Protein AF-A0A6B3IAP0-F1 (afdb_monomer_lite)

Secondary structure (DSSP, 8-state):
--EEEEE-TTS-EEEEE-TT---EE-TTS-EEEEETTEEEEE-TTS-EEEEETTTTEEEEE-TT--EEEEEHHHHHHHHS-----THHHHHHHHHH---GGGTT------------------GGGSTTTSS----------------

Sequence (147 aa):
TGQLTSIAPDGSKTTTDLTHGADVTNPDGSVSSLDNGRFVNSFPDGSSHSIDPDTGIATVTDAQGRTETVTLDELNSRGGNNSRPDFLDDLRDLGQNRDLGNLGDLNGNRDLDGPNGNRDLDLDGLKDLANGSGGSGGGGDGTTTRD

Structure (mmCIF, N/CA/C/O backbone):
data_AF-A0A6B3IAP0-F1
#
_entry.id   AF-A0A6B3IAP0-F1
#
loop_
_atom_site.group_PDB
_atom_site.id
_atom_site.type_symbol
_atom_site.label_atom_id
_atom_site.label_alt_id
_atom_site.label_comp_id
_atom_site.label_asym_id
_atom_site.label_entity_id
_atom_site.label_seq_id
_atom_site.pdbx_PDB_ins_code
_atom_site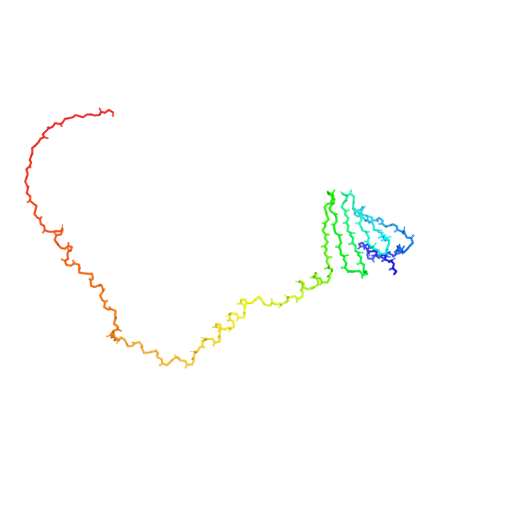.Cartn_x
_atom_site.Cartn_y
_atom_site.Cartn_z
_atom_site.occupancy
_atom_site.B_iso_or_equiv
_atom_site.auth_seq_id
_atom_site.auth_comp_id
_atom_site.auth_asym_id
_atom_site.auth_atom_id
_atom_site.pdbx_PDB_model_num
ATOM 1 N N . THR A 1 1 ? -2.577 -1.237 -14.651 1.00 69.81 1 THR A N 1
ATOM 2 C CA . THR A 1 1 ? -1.369 -2.082 -14.781 1.00 69.81 1 THR A CA 1
ATOM 3 C C . THR A 1 1 ? -0.676 -2.125 -13.441 1.00 69.81 1 THR A C 1
ATOM 5 O O . THR A 1 1 ? -0.455 -1.057 -12.883 1.00 69.81 1 THR A O 1
ATOM 8 N N . GLY A 1 2 ? -0.352 -3.305 -12.915 1.00 85.88 2 GLY A N 1
ATOM 9 C CA . GLY A 1 2 ? 0.433 -3.417 -11.685 1.00 85.88 2 GLY A CA 1
ATOM 10 C C . GLY A 1 2 ? 1.915 -3.493 -12.026 1.00 85.88 2 GLY A C 1
ATOM 11 O O . GLY A 1 2 ? 2.361 -4.528 -12.496 1.00 85.88 2 GLY A O 1
ATOM 12 N N . GLN A 1 3 ? 2.676 -2.417 -11.831 1.00 91.81 3 GLN A N 1
ATOM 13 C CA . GLN A 1 3 ? 4.133 -2.446 -11.983 1.00 91.81 3 GLN A CA 1
ATOM 14 C C . GLN A 1 3 ? 4.787 -2.028 -10.674 1.00 91.81 3 GLN A C 1
ATOM 16 O O . GLN A 1 3 ? 4.484 -0.958 -10.147 1.00 91.81 3 GLN A O 1
ATOM 21 N N . LEU A 1 4 ? 5.710 -2.848 -10.182 1.00 90.62 4 LEU A N 1
ATOM 22 C CA . LEU A 1 4 ? 6.576 -2.510 -9.062 1.00 90.62 4 LEU A CA 1
ATOM 23 C C . LEU A 1 4 ? 7.947 -2.129 -9.601 1.00 90.62 4 LEU A C 1
ATOM 25 O O . LEU A 1 4 ? 8.540 -2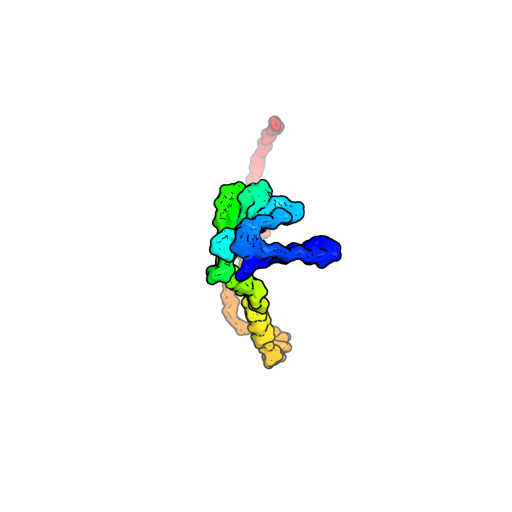.891 -10.357 1.00 90.62 4 LEU A O 1
ATOM 29 N N . THR A 1 5 ? 8.448 -0.957 -9.220 1.00 92.88 5 THR A N 1
ATOM 30 C CA . THR A 1 5 ? 9.819 -0.539 -9.529 1.00 92.88 5 THR A CA 1
ATOM 31 C C . THR A 1 5 ? 10.611 -0.426 -8.239 1.00 92.88 5 THR A C 1
ATOM 33 O O . THR A 1 5 ? 10.309 0.420 -7.399 1.00 92.88 5 THR A O 1
ATOM 36 N N . SER A 1 6 ? 11.645 -1.246 -8.109 1.00 90.62 6 SER A N 1
ATOM 37 C CA . SER A 1 6 ? 12.582 -1.224 -6.990 1.00 90.62 6 SER A CA 1
ATOM 38 C C . SER A 1 6 ? 13.876 -0.548 -7.422 1.00 90.62 6 SER A C 1
ATOM 40 O O . SER A 1 6 ? 14.363 -0.777 -8.530 1.00 90.62 6 SER A O 1
ATOM 42 N N . ILE A 1 7 ? 14.434 0.285 -6.544 1.00 92.06 7 ILE A N 1
ATOM 43 C CA . ILE A 1 7 ? 15.706 0.975 -6.769 1.00 92.06 7 ILE A CA 1
ATOM 44 C C . ILE A 1 7 ? 16.680 0.518 -5.689 1.00 92.06 7 ILE A C 1
ATOM 46 O O . ILE A 1 7 ? 16.416 0.700 -4.501 1.00 92.06 7 ILE A O 1
ATOM 50 N N . ALA A 1 8 ? 17.782 -0.102 -6.095 1.00 89.62 8 ALA A N 1
ATOM 51 C CA . ALA A 1 8 ? 18.825 -0.539 -5.180 1.0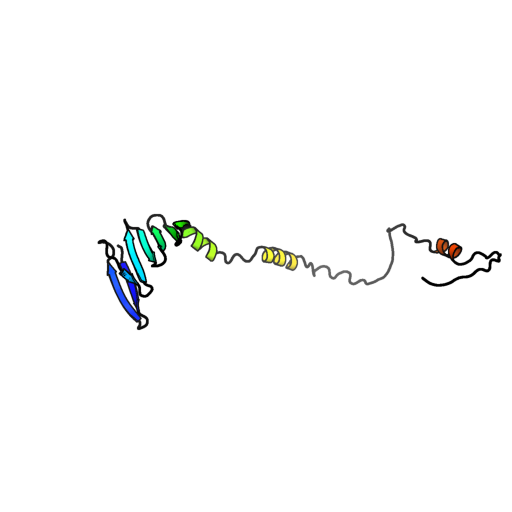0 89.62 8 ALA A CA 1
ATOM 52 C C . ALA A 1 8 ? 19.701 0.649 -4.721 1.00 89.62 8 ALA A C 1
ATOM 54 O O . ALA A 1 8 ? 19.696 1.704 -5.363 1.00 89.62 8 ALA A O 1
ATOM 55 N N . PRO A 1 9 ? 20.482 0.511 -3.629 1.00 91.38 9 PRO A N 1
ATOM 56 C CA . PRO A 1 9 ? 21.361 1.582 -3.144 1.00 91.38 9 PRO A CA 1
ATOM 57 C C . PRO A 1 9 ? 22.406 2.067 -4.163 1.00 91.38 9 PRO A C 1
ATOM 59 O O . PRO A 1 9 ? 22.871 3.198 -4.068 1.00 91.38 9 PRO A O 1
ATOM 62 N N . ASP A 1 10 ? 22.765 1.230 -5.140 1.00 93.62 10 ASP A N 1
ATOM 63 C CA . ASP A 1 10 ? 23.656 1.572 -6.257 1.00 93.62 10 ASP A CA 1
ATOM 64 C C . ASP A 1 10 ? 22.954 2.359 -7.386 1.00 93.62 10 ASP A C 1
ATOM 66 O O . ASP A 1 10 ? 23.584 2.731 -8.376 1.00 93.62 10 ASP A O 1
ATOM 70 N N . GLY A 1 11 ? 21.653 2.628 -7.241 1.00 92.19 11 GLY A N 1
ATOM 71 C CA . GLY A 1 11 ? 20.818 3.327 -8.213 1.00 92.19 11 GLY A CA 1
ATOM 72 C C . GLY A 1 11 ? 20.243 2.438 -9.318 1.00 92.19 11 GLY A C 1
ATOM 73 O O . GLY A 1 11 ? 19.481 2.939 -10.151 1.00 92.19 11 GLY A O 1
ATOM 74 N N . SER A 1 12 ? 20.563 1.140 -9.339 1.00 92.50 12 SER A N 1
ATOM 75 C CA . SER A 1 12 ? 19.993 0.191 -10.295 1.00 92.50 12 SER A CA 1
ATOM 76 C C . SER A 1 12 ? 18.482 0.069 -10.108 1.00 92.50 12 SER A C 1
ATOM 78 O O . SER A 1 12 ? 17.985 0.081 -8.980 1.00 92.50 12 SER A O 1
ATOM 80 N N . LYS A 1 13 ? 17.746 -0.051 -11.219 1.00 95.38 13 LYS A N 1
ATOM 81 C CA . LYS A 1 13 ? 16.285 -0.170 -11.226 1.00 95.38 13 LYS A CA 1
ATOM 82 C C . LYS A 1 13 ? 15.862 -1.539 -11.733 1.00 95.38 13 LYS A C 1
ATOM 84 O O . LYS A 1 13 ? 16.270 -1.944 -12.820 1.00 95.38 13 LYS A O 1
ATOM 89 N N . THR A 1 14 ? 14.968 -2.178 -10.995 1.00 92.56 14 THR A N 1
ATOM 90 C CA . THR A 1 14 ? 14.283 -3.402 -11.412 1.00 92.56 14 THR A CA 1
ATOM 91 C C . THR A 1 14 ? 12.797 -3.116 -11.477 1.00 92.56 14 THR A C 1
ATOM 93 O O . THR A 1 14 ? 12.241 -2.568 -10.529 1.00 92.56 14 THR A O 1
ATOM 96 N N . THR A 1 15 ? 12.154 -3.491 -12.579 1.00 93.75 15 THR A N 1
ATOM 97 C CA . THR A 1 15 ? 10.706 -3.360 -12.740 1.00 93.75 15 THR A CA 1
ATOM 98 C C . THR A 1 15 ? 10.093 -4.740 -12.917 1.00 93.75 15 THR A C 1
ATOM 100 O O . THR A 1 15 ? 10.523 -5.500 -13.783 1.00 93.75 15 THR A O 1
ATOM 103 N N . THR A 1 16 ? 9.078 -5.039 -12.114 1.00 92.25 16 THR A N 1
ATOM 104 C CA . THR A 1 16 ? 8.343 -6.304 -12.131 1.00 92.25 16 THR A CA 1
ATOM 105 C C . THR A 1 16 ? 6.874 -6.030 -12.427 1.00 92.25 16 THR A C 1
ATOM 107 O O . THR A 1 16 ? 6.261 -5.161 -11.805 1.00 92.25 16 THR A O 1
ATOM 110 N N . ASP A 1 17 ? 6.301 -6.773 -13.372 1.00 92.44 17 ASP A N 1
ATOM 111 C CA . ASP A 1 17 ? 4.858 -6.776 -13.616 1.00 92.44 17 ASP A CA 1
ATOM 112 C C . ASP A 1 17 ? 4.163 -7.679 -12.591 1.00 92.44 17 ASP A C 1
ATOM 114 O O . ASP A 1 17 ? 4.409 -8.883 -12.541 1.00 92.44 17 ASP A O 1
ATOM 118 N N . LEU A 1 18 ? 3.290 -7.085 -11.782 1.00 90.12 18 LEU A N 1
ATOM 119 C CA . LEU A 1 18 ? 2.494 -7.771 -10.766 1.00 90.12 18 LEU A CA 1
ATOM 120 C C . LEU A 1 18 ? 1.112 -8.194 -11.282 1.00 90.12 18 LEU A C 1
ATOM 122 O O . LEU A 1 18 ? 0.407 -8.930 -10.599 1.00 90.12 18 LEU A O 1
ATOM 126 N N . THR A 1 19 ? 0.709 -7.759 -12.482 1.00 85.88 19 THR A N 1
ATOM 127 C CA . THR A 1 19 ? -0.650 -7.964 -13.027 1.00 85.88 19 THR A CA 1
ATOM 128 C C . THR A 1 19 ? -1.034 -9.446 -13.128 1.00 85.88 19 THR A C 1
ATOM 130 O O . THR A 1 19 ? -2.212 -9.787 -13.075 1.00 85.88 19 THR A O 1
ATOM 133 N N . HIS A 1 20 ? -0.045 -10.332 -13.234 1.00 85.25 20 HIS A N 1
ATOM 134 C CA . HIS A 1 20 ? -0.229 -11.774 -13.389 1.00 85.25 20 HIS A CA 1
ATOM 135 C C . HIS A 1 20 ? 0.024 -12.560 -12.089 1.00 85.25 20 HIS A C 1
ATOM 137 O O . HIS A 1 20 ? 0.377 -13.736 -12.147 1.00 85.25 20 HIS A O 1
ATOM 143 N N . GLY A 1 21 ? -0.145 -11.916 -10.926 1.00 82.25 21 GLY A N 1
ATOM 144 C CA . GLY A 1 21 ? 0.008 -12.552 -9.612 1.00 82.25 21 GLY A CA 1
ATOM 145 C C . GLY A 1 21 ? 1.464 -12.804 -9.222 1.00 82.25 21 GLY A C 1
ATOM 146 O O . GLY A 1 21 ? 1.768 -13.819 -8.603 1.00 82.25 21 GLY A O 1
ATOM 147 N N . ALA A 1 22 ? 2.377 -11.925 -9.641 1.00 90.75 22 ALA A N 1
ATOM 148 C CA . ALA A 1 22 ? 3.765 -12.010 -9.210 1.00 90.75 22 ALA A CA 1
ATOM 149 C C . ALA A 1 22 ? 3.916 -11.511 -7.766 1.00 90.75 22 ALA A C 1
ATOM 151 O O . ALA A 1 22 ? 3.314 -10.505 -7.387 1.00 90.75 22 ALA A O 1
ATOM 152 N N . ASP A 1 23 ? 4.793 -12.178 -7.022 1.00 94.06 23 ASP A N 1
ATOM 153 C CA . ASP A 1 23 ? 5.239 -11.764 -5.696 1.00 94.06 23 ASP A CA 1
ATOM 154 C C . ASP A 1 23 ? 6.679 -11.256 -5.779 1.00 94.06 23 ASP A C 1
ATOM 156 O O . ASP A 1 23 ? 7.532 -11.848 -6.449 1.00 94.06 23 ASP A O 1
ATOM 160 N N . VAL A 1 24 ? 6.969 -10.163 -5.076 1.00 95.06 24 VAL A N 1
ATOM 161 C CA . VAL A 1 24 ? 8.318 -9.602 -4.972 1.00 95.06 24 VAL A CA 1
ATOM 162 C C . VAL A 1 24 ? 8.733 -9.547 -3.514 1.00 95.06 24 VAL A C 1
ATOM 164 O O . VAL A 1 24 ? 8.131 -8.836 -2.714 1.00 95.06 24 VAL A O 1
ATOM 167 N N . THR A 1 25 ? 9.792 -10.280 -3.176 1.00 94.94 25 THR A N 1
ATOM 168 C CA . THR A 1 25 ? 10.425 -10.199 -1.858 1.00 94.94 25 THR A CA 1
ATOM 169 C C . THR A 1 25 ? 11.363 -8.998 -1.802 1.00 94.94 25 THR A C 1
ATOM 171 O O . THR A 1 25 ? 12.301 -8.883 -2.593 1.00 94.94 25 THR A O 1
ATOM 174 N N . ASN A 1 26 ? 11.119 -8.117 -0.842 1.00 92.44 26 ASN A N 1
ATOM 175 C CA . ASN A 1 26 ? 11.911 -6.928 -0.584 1.00 92.44 26 ASN A CA 1
ATOM 176 C C . ASN A 1 26 ? 13.112 -7.243 0.329 1.00 92.44 26 ASN A C 1
ATOM 178 O O . ASN A 1 26 ? 13.104 -8.243 1.052 1.00 92.44 26 ASN A O 1
ATOM 182 N N . PRO A 1 27 ? 14.151 -6.385 0.350 1.00 92.62 27 PRO A N 1
ATOM 183 C CA . PRO A 1 27 ? 15.322 -6.583 1.211 1.00 92.62 27 PRO A CA 1
ATOM 184 C C . PRO A 1 27 ? 15.016 -6.649 2.714 1.00 92.62 27 PRO A C 1
ATOM 186 O O . PRO A 1 27 ? 15.772 -7.264 3.460 1.00 92.62 27 PRO A O 1
ATOM 189 N N . ASP A 1 28 ? 13.925 -6.023 3.160 1.00 93.06 28 ASP A N 1
ATOM 190 C CA . ASP A 1 28 ? 13.442 -6.072 4.547 1.00 93.06 28 ASP A CA 1
ATOM 191 C C . ASP A 1 28 ? 12.663 -7.363 4.877 1.00 93.06 28 ASP A C 1
ATOM 193 O O . ASP A 1 28 ? 12.180 -7.535 5.994 1.00 93.06 28 ASP A O 1
ATOM 197 N N . GLY A 1 29 ? 12.550 -8.280 3.912 1.00 96.25 29 GLY A N 1
ATOM 198 C CA . GLY A 1 29 ? 11.811 -9.532 4.025 1.00 96.25 29 GLY A CA 1
ATOM 199 C C . GLY A 1 29 ? 10.310 -9.402 3.776 1.00 96.25 29 GLY A C 1
ATOM 200 O O . GLY A 1 29 ? 9.626 -10.424 3.778 1.00 96.25 29 GLY A O 1
ATOM 201 N N . SER A 1 30 ? 9.782 -8.194 3.549 1.00 97.62 30 SER A N 1
ATOM 202 C CA . SER A 1 30 ? 8.382 -8.028 3.155 1.00 97.62 30 SER A CA 1
ATOM 203 C C . SER A 1 30 ? 8.122 -8.576 1.750 1.00 97.62 30 SER A C 1
ATOM 205 O O . SER A 1 30 ? 9.036 -8.694 0.932 1.00 97.62 30 SER A O 1
ATOM 207 N N . VAL A 1 31 ? 6.872 -8.934 1.465 1.00 97.44 31 VAL A N 1
ATOM 208 C CA . VAL A 1 31 ? 6.430 -9.428 0.158 1.00 97.44 31 VAL A CA 1
ATOM 209 C C . VAL A 1 31 ? 5.383 -8.481 -0.405 1.00 97.44 31 VAL A C 1
ATOM 211 O O . VAL A 1 31 ? 4.326 -8.297 0.196 1.00 97.44 31 VAL A O 1
ATOM 214 N N . SER A 1 32 ? 5.687 -7.897 -1.563 1.00 96.31 32 SER A N 1
ATOM 215 C CA . SER A 1 32 ? 4.788 -7.030 -2.320 1.00 96.31 32 SER A CA 1
ATOM 216 C C . SER A 1 32 ? 4.115 -7.796 -3.457 1.00 96.31 32 SER A C 1
ATOM 218 O O . SER A 1 32 ? 4.792 -8.485 -4.222 1.00 96.31 32 SER A O 1
ATOM 220 N N . SER A 1 33 ? 2.803 -7.632 -3.604 1.00 95.88 33 SER A N 1
ATOM 221 C CA . SER A 1 33 ? 2.003 -8.287 -4.640 1.00 95.88 33 SER A CA 1
ATOM 222 C C . SER A 1 33 ? 0.778 -7.453 -5.032 1.00 95.88 33 SER A C 1
ATOM 224 O O . SER A 1 33 ? 0.512 -6.380 -4.476 1.00 95.88 33 SER A O 1
ATOM 226 N N . LEU A 1 34 ? 0.048 -7.929 -6.042 1.00 95.19 34 LEU A N 1
ATOM 227 C CA . LEU A 1 34 ? -1.242 -7.376 -6.438 1.00 95.19 34 LEU A CA 1
ATOM 228 C C . LEU A 1 34 ? -2.340 -8.407 -6.160 1.00 95.19 34 LEU A C 1
ATOM 230 O O . LEU A 1 34 ? -2.359 -9.470 -6.775 1.00 95.19 34 LEU A O 1
ATOM 234 N N . ASP A 1 35 ? -3.269 -8.067 -5.272 1.00 92.56 35 ASP A N 1
ATOM 235 C CA . ASP A 1 35 ? -4.430 -8.889 -4.933 1.00 92.56 35 ASP A CA 1
ATOM 236 C C . ASP A 1 35 ? -5.693 -8.224 -5.481 1.00 92.56 35 ASP A C 1
ATOM 238 O O . ASP A 1 35 ? -6.086 -7.153 -5.026 1.00 92.56 35 ASP A O 1
ATOM 242 N N . ASN A 1 36 ? -6.313 -8.827 -6.499 1.00 89.88 36 ASN A N 1
ATOM 243 C CA . ASN A 1 36 ? -7.554 -8.331 -7.108 1.00 89.88 36 ASN A CA 1
ATOM 244 C C . ASN A 1 36 ? -7.522 -6.831 -7.491 1.00 89.88 36 ASN A C 1
ATOM 246 O O . ASN A 1 36 ? -8.521 -6.131 -7.370 1.00 89.88 36 ASN A O 1
ATOM 250 N N . GLY A 1 37 ? -6.370 -6.332 -7.958 1.00 90.44 37 GLY A N 1
ATOM 251 C CA . GLY A 1 37 ? -6.182 -4.923 -8.344 1.00 90.44 37 GLY A CA 1
ATOM 252 C C . GLY A 1 37 ? -5.724 -3.994 -7.212 1.00 90.44 37 GLY A C 1
ATOM 253 O O . GLY A 1 37 ? -5.322 -2.863 -7.480 1.00 90.44 37 GLY A O 1
ATOM 254 N N . ARG A 1 38 ? -5.687 -4.486 -5.974 1.00 93.25 38 ARG A N 1
ATOM 255 C CA . ARG A 1 38 ? -5.229 -3.777 -4.778 1.00 93.25 38 ARG A CA 1
ATOM 256 C C . ARG A 1 38 ? -3.773 -4.151 -4.470 1.00 93.25 38 ARG A C 1
ATOM 258 O O . ARG A 1 38 ? -3.395 -5.321 -4.475 1.00 93.25 38 ARG A O 1
ATOM 265 N N . PHE A 1 39 ? -2.922 -3.151 -4.242 1.00 95.06 39 PHE A N 1
ATOM 266 C CA . PHE A 1 39 ? -1.517 -3.371 -3.880 1.00 95.06 39 PHE A CA 1
ATOM 267 C C . PHE A 1 39 ? -1.437 -3.883 -2.444 1.00 95.06 39 PHE A C 1
ATOM 269 O O . PHE A 1 39 ? -2.038 -3.275 -1.557 1.00 95.06 39 PHE A O 1
ATOM 276 N N . VAL A 1 40 ? -0.694 -4.962 -2.203 1.00 96.56 40 VAL A N 1
ATOM 277 C CA . VAL A 1 40 ? -0.492 -5.540 -0.869 1.00 96.56 40 VAL A CA 1
ATOM 278 C C . VAL A 1 40 ? 0.994 -5.647 -0.569 1.00 96.56 40 VAL A C 1
ATOM 280 O O . VAL A 1 40 ? 1.755 -6.120 -1.405 1.00 96.56 40 VAL A O 1
ATOM 283 N N . ASN A 1 41 ? 1.404 -5.231 0.631 1.00 97.38 41 ASN A N 1
ATOM 284 C CA . ASN A 1 41 ? 2.728 -5.527 1.172 1.00 97.38 41 ASN A CA 1
ATOM 285 C C . ASN A 1 41 ? 2.604 -6.203 2.540 1.00 97.38 41 ASN A C 1
ATOM 287 O O . ASN A 1 41 ? 2.071 -5.601 3.472 1.00 97.38 41 ASN A O 1
ATOM 291 N N . SER A 1 42 ? 3.094 -7.433 2.662 1.00 98.00 42 SER A N 1
ATOM 292 C CA . SER A 1 42 ? 3.039 -8.236 3.889 1.00 98.00 42 SER A CA 1
ATOM 293 C C . SER A 1 42 ? 4.415 -8.337 4.529 1.00 98.00 42 SER A C 1
ATOM 295 O O . SER A 1 42 ? 5.391 -8.634 3.846 1.00 98.00 42 SER A O 1
ATOM 297 N N . PHE A 1 43 ?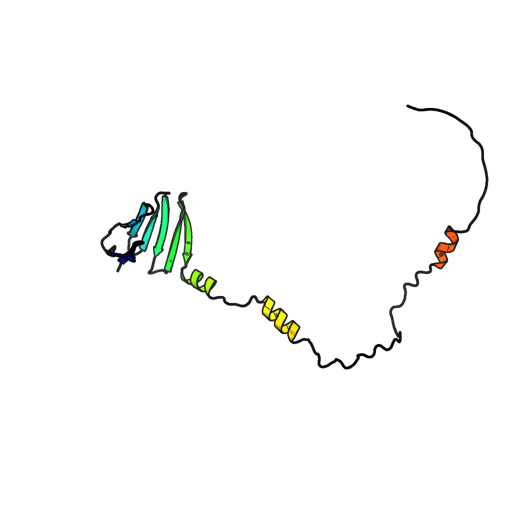 4.504 -8.118 5.837 1.00 98.38 43 PHE A N 1
ATOM 298 C CA . PHE A 1 43 ? 5.767 -8.087 6.567 1.00 98.38 43 PHE A CA 1
ATOM 299 C C . PHE A 1 43 ? 6.008 -9.386 7.355 1.00 98.38 43 PHE A C 1
ATOM 301 O O . PHE A 1 43 ? 5.051 -10.055 7.753 1.00 98.38 43 PHE A O 1
ATOM 308 N N . PRO A 1 44 ? 7.277 -9.744 7.642 1.00 98.38 44 PRO A N 1
ATOM 309 C CA . PRO A 1 44 ? 7.608 -10.942 8.421 1.00 98.38 44 PRO A CA 1
ATOM 310 C C . PRO A 1 44 ? 7.045 -10.962 9.848 1.00 98.38 44 PRO A C 1
ATOM 312 O O . PRO A 1 44 ? 6.912 -12.032 10.437 1.00 98.38 44 PRO A O 1
ATOM 315 N N . ASP A 1 45 ? 6.728 -9.796 10.414 1.00 97.62 45 ASP A N 1
ATOM 316 C CA . ASP A 1 45 ? 6.107 -9.672 11.736 1.00 97.62 45 ASP A CA 1
ATOM 317 C C . ASP A 1 45 ? 4.595 -9.965 11.729 1.00 97.62 45 ASP A C 1
ATOM 319 O O . ASP A 1 45 ? 3.973 -9.986 12.788 1.00 97.62 45 ASP A O 1
ATOM 323 N N . GLY A 1 46 ? 4.010 -10.220 10.554 1.00 97.94 46 GLY A N 1
ATOM 324 C CA . GLY A 1 46 ? 2.586 -10.482 10.360 1.00 97.94 46 GLY A CA 1
ATOM 325 C C . GLY A 1 46 ? 1.748 -9.236 10.065 1.00 97.94 46 GLY A C 1
ATOM 326 O O . GLY A 1 46 ? 0.563 -9.373 9.767 1.00 97.94 46 GLY A O 1
ATOM 327 N N . SER A 1 47 ? 2.329 -8.034 10.113 1.00 98.50 47 SER A N 1
ATOM 328 C CA . SER A 1 47 ? 1.644 -6.813 9.681 1.00 98.50 47 SER A CA 1
ATOM 329 C C . SER A 1 47 ? 1.504 -6.748 8.154 1.00 98.50 47 SER A C 1
ATOM 331 O O . SER A 1 47 ? 2.195 -7.446 7.404 1.00 98.50 47 SER A O 1
ATOM 333 N N . SER A 1 48 ? 0.585 -5.919 7.658 1.00 98.19 48 SER A N 1
ATOM 334 C CA . SER A 1 48 ? 0.426 -5.686 6.221 1.00 98.19 48 SER A CA 1
ATOM 335 C C . SER A 1 48 ? -0.138 -4.309 5.886 1.00 98.19 48 SER A C 1
ATOM 337 O O . SER A 1 48 ? -0.915 -3.727 6.645 1.00 98.19 48 SER A O 1
ATOM 339 N N . HIS A 1 49 ? 0.234 -3.800 4.712 1.00 97.69 49 HIS A N 1
ATOM 340 C CA . HIS A 1 49 ? -0.283 -2.559 4.142 1.00 97.69 49 HIS A CA 1
ATOM 341 C C . HIS A 1 49 ? -1.025 -2.829 2.844 1.00 97.69 49 HIS A C 1
ATOM 343 O O . HIS A 1 49 ? -0.488 -3.461 1.937 1.00 97.69 49 HIS A O 1
ATOM 349 N N . SER A 1 50 ? -2.265 -2.351 2.820 1.00 97.19 50 SER A N 1
ATOM 350 C CA . SER A 1 50 ? -3.275 -2.389 1.776 1.00 97.19 50 SER A CA 1
ATOM 351 C C . SER A 1 50 ? -3.452 -1.081 0.975 1.00 97.19 50 SER A C 1
ATOM 353 O O . SER A 1 50 ? -3.732 -0.096 1.651 1.00 97.19 50 SER A O 1
ATOM 355 N N . ILE A 1 51 ? -3.392 -0.989 -0.362 1.00 95.88 51 ILE A N 1
ATOM 356 C CA . ILE A 1 51 ? -3.871 0.203 -1.105 1.00 95.88 51 ILE A CA 1
ATOM 357 C C . ILE A 1 51 ? -4.795 -0.201 -2.258 1.00 95.88 51 ILE A C 1
ATOM 359 O O . ILE A 1 51 ? -4.366 -0.896 -3.180 1.00 95.88 51 ILE A O 1
ATOM 363 N N . ASP A 1 52 ? -6.038 0.280 -2.224 1.00 94.88 52 ASP A N 1
ATOM 364 C CA . ASP A 1 52 ? -6.997 0.193 -3.327 1.00 94.88 52 ASP A CA 1
ATOM 365 C C . ASP A 1 52 ? -6.962 1.499 -4.149 1.00 94.88 52 ASP A C 1
ATOM 367 O O . ASP A 1 52 ? -7.373 2.552 -3.642 1.00 94.88 52 ASP A O 1
ATOM 371 N N . PRO A 1 53 ? -6.439 1.473 -5.390 1.00 91.94 53 PRO A N 1
ATOM 372 C CA . PRO A 1 53 ? -6.343 2.665 -6.225 1.00 91.94 53 PRO A CA 1
ATOM 373 C C . PRO A 1 53 ? -7.688 3.116 -6.808 1.00 91.94 53 PRO A C 1
ATOM 375 O O . PRO A 1 53 ? -7.808 4.288 -7.158 1.00 91.94 53 PRO A O 1
ATOM 378 N N . ASP A 1 54 ? -8.682 2.229 -6.912 1.00 92.56 54 ASP A N 1
ATOM 379 C CA . ASP A 1 54 ? -9.989 2.558 -7.488 1.00 92.56 54 ASP A CA 1
ATOM 380 C C . ASP A 1 54 ? -10.839 3.350 -6.487 1.00 92.56 54 ASP A C 1
ATOM 382 O O . ASP A 1 54 ? -11.591 4.246 -6.872 1.00 92.56 54 ASP A O 1
ATOM 386 N N . THR A 1 55 ? -10.690 3.060 -5.190 1.00 94.50 55 THR A N 1
ATOM 387 C CA . THR A 1 55 ? -11.396 3.779 -4.117 1.00 94.50 55 THR A CA 1
ATOM 388 C C . THR A 1 55 ? -10.538 4.822 -3.402 1.00 94.50 55 THR A C 1
ATOM 390 O O . THR A 1 55 ? -11.069 5.598 -2.610 1.00 94.50 55 THR A O 1
ATOM 393 N N . GLY A 1 56 ? -9.216 4.812 -3.598 1.00 94.69 56 GLY A N 1
ATOM 394 C CA . GLY A 1 56 ? -8.282 5.663 -2.853 1.00 94.69 56 GLY A CA 1
ATOM 395 C C . GLY A 1 56 ? -8.205 5.322 -1.360 1.00 94.69 56 GLY A C 1
ATOM 396 O O . GLY A 1 56 ? -7.911 6.195 -0.543 1.00 94.69 56 GLY A O 1
ATOM 397 N N . ILE A 1 57 ? -8.498 4.073 -0.981 1.00 96.12 57 ILE A N 1
ATOM 398 C CA . ILE A 1 57 ? -8.487 3.627 0.418 1.00 96.12 57 ILE A CA 1
ATOM 399 C C . ILE A 1 57 ? -7.168 2.918 0.718 1.00 96.12 57 ILE A C 1
ATOM 401 O O . ILE A 1 57 ? -6.780 1.975 0.027 1.00 96.12 57 ILE A O 1
ATOM 405 N N . ALA A 1 58 ? -6.513 3.333 1.800 1.00 96.50 58 ALA A N 1
ATOM 406 C CA . ALA A 1 58 ? -5.389 2.628 2.391 1.00 96.50 58 ALA A CA 1
ATOM 407 C C . ALA A 1 58 ? -5.820 1.901 3.668 1.00 96.50 58 ALA A C 1
ATOM 409 O O . ALA A 1 58 ? -6.558 2.435 4.496 1.00 96.50 58 ALA A O 1
ATOM 410 N N . THR A 1 59 ? -5.335 0.678 3.841 1.00 97.38 59 THR A N 1
ATOM 411 C CA . THR A 1 59 ? -5.598 -0.162 5.009 1.00 97.38 59 THR A CA 1
ATOM 412 C C . THR A 1 59 ? -4.274 -0.577 5.632 1.00 97.38 59 THR A C 1
ATOM 414 O O . THR A 1 59 ? -3.407 -1.089 4.936 1.00 97.38 59 THR A O 1
ATOM 417 N N . VAL A 1 60 ? -4.113 -0.421 6.937 1.00 97.81 60 VAL A N 1
ATOM 418 C CA . VAL A 1 60 ? -2.958 -0.930 7.683 1.00 97.81 60 VAL A CA 1
ATOM 419 C C . VAL A 1 60 ? -3.462 -1.985 8.645 1.00 97.81 60 VAL A C 1
ATOM 421 O O . VAL A 1 60 ? -4.389 -1.723 9.401 1.00 97.81 60 VAL A O 1
ATOM 424 N N . THR A 1 61 ? -2.875 -3.175 8.609 1.00 98.19 61 THR A N 1
ATOM 425 C CA . THR A 1 61 ? -3.140 -4.236 9.581 1.00 98.19 61 THR A CA 1
ATOM 426 C C . THR A 1 61 ? -1.875 -4.471 10.382 1.00 98.19 61 THR A C 1
ATOM 428 O O . THR A 1 61 ? -0.830 -4.757 9.802 1.00 98.19 61 THR A O 1
ATOM 431 N N . ASP A 1 62 ? -1.939 -4.336 11.701 1.00 98.12 62 ASP A N 1
ATOM 432 C CA . ASP A 1 62 ? -0.789 -4.620 12.553 1.00 98.12 62 ASP A CA 1
ATOM 433 C C . ASP A 1 62 ? -0.579 -6.131 12.761 1.00 98.12 62 ASP A C 1
ATOM 435 O O . ASP A 1 62 ? -1.417 -6.957 12.400 1.00 98.12 62 ASP A O 1
ATOM 439 N N . ALA A 1 63 ? 0.543 -6.503 13.378 1.00 97.50 63 ALA A N 1
ATOM 440 C CA . ALA A 1 63 ? 0.880 -7.896 13.681 1.00 97.50 63 ALA A CA 1
ATOM 441 C C . ALA A 1 63 ? -0.135 -8.611 14.600 1.00 97.50 63 ALA A C 1
ATOM 443 O O . ALA A 1 63 ? -0.134 -9.835 14.697 1.00 97.50 63 ALA A O 1
ATOM 444 N N . GLN A 1 64 ? -0.992 -7.858 15.300 1.00 97.81 64 GLN A N 1
ATOM 445 C CA . GLN A 1 64 ? -2.067 -8.391 16.142 1.00 97.81 64 GLN A CA 1
ATOM 446 C C . GLN A 1 64 ? -3.399 -8.502 15.378 1.00 97.81 64 GLN A C 1
ATOM 448 O O . GLN A 1 64 ? -4.414 -8.879 15.963 1.00 97.81 64 GLN A O 1
ATOM 453 N N . GLY A 1 65 ? -3.415 -8.166 14.084 1.00 96.75 65 GLY A N 1
ATOM 454 C CA . GLY A 1 65 ? -4.597 -8.182 13.229 1.00 96.75 65 GLY A CA 1
ATOM 455 C C . GLY A 1 65 ? -5.502 -6.957 13.378 1.00 96.75 65 GLY A C 1
ATOM 456 O O . GLY A 1 65 ? -6.592 -6.932 12.803 1.00 96.75 65 GLY A O 1
ATOM 457 N N . ARG A 1 66 ? -5.103 -5.928 14.139 1.00 98.12 66 ARG A N 1
ATOM 458 C CA . ARG A 1 66 ? -5.894 -4.695 14.248 1.00 98.12 66 ARG A CA 1
ATOM 459 C C . ARG A 1 66 ? -5.748 -3.900 12.965 1.00 98.12 66 ARG A C 1
ATOM 461 O O . ARG A 1 66 ? -4.640 -3.708 12.475 1.00 98.12 66 ARG A O 1
ATOM 468 N N . THR A 1 67 ? -6.879 -3.445 12.442 1.00 97.88 67 THR A N 1
ATOM 469 C CA . THR A 1 67 ? -6.946 -2.774 11.147 1.00 97.88 67 THR A CA 1
ATOM 470 C C . THR A 1 67 ? -7.309 -1.306 11.311 1.00 97.88 67 THR A C 1
ATOM 472 O O . THR A 1 67 ? -8.297 -0.976 11.964 1.00 97.88 67 THR A O 1
ATOM 475 N N . GLU A 1 68 ? -6.549 -0.438 10.659 1.00 96.56 68 GLU A N 1
ATOM 476 C CA . GLU A 1 68 ? -6.855 0.976 10.479 1.00 96.56 68 GLU A CA 1
ATOM 477 C C . GLU A 1 68 ? -7.084 1.255 8.996 1.00 96.56 68 GLU A C 1
ATOM 479 O O . GLU A 1 68 ? -6.430 0.680 8.126 1.00 96.56 68 GLU A O 1
ATOM 484 N N . THR A 1 69 ? -8.052 2.113 8.690 1.00 96.50 69 THR A N 1
ATOM 485 C CA . THR A 1 69 ? -8.400 2.477 7.314 1.00 96.50 69 THR A CA 1
ATOM 486 C C . THR A 1 69 ? -8.397 3.986 7.180 1.00 96.50 69 THR A C 1
ATOM 488 O O . THR A 1 69 ? -8.930 4.688 8.037 1.00 96.50 69 THR A O 1
ATOM 491 N N . VAL A 1 70 ? -7.786 4.475 6.106 1.00 94.75 70 VAL A N 1
ATOM 492 C CA . VAL A 1 70 ? -7.637 5.900 5.826 1.00 94.75 70 VAL A CA 1
ATOM 493 C C . VAL A 1 70 ? -7.921 6.152 4.352 1.00 94.75 70 VAL A C 1
ATOM 495 O O . VAL A 1 70 ? -7.428 5.434 3.484 1.00 94.75 70 VAL A O 1
ATOM 498 N N . THR A 1 71 ? -8.685 7.199 4.062 1.00 94.38 71 THR A N 1
ATOM 499 C CA . THR A 1 71 ? -8.872 7.689 2.694 1.00 94.38 71 THR A CA 1
ATOM 500 C C . THR A 1 71 ? -7.677 8.561 2.311 1.00 94.38 71 THR A C 1
ATOM 502 O O . THR A 1 71 ? -7.339 9.509 3.024 1.00 94.38 71 THR A O 1
ATOM 505 N N . LEU A 1 72 ? -7.023 8.268 1.187 1.00 88.81 72 LEU A N 1
ATOM 506 C CA . LEU A 1 72 ? -5.812 8.977 0.758 1.00 88.81 72 LEU A CA 1
ATOM 507 C C . LEU A 1 72 ? -6.062 10.470 0.474 1.00 88.81 72 LEU A C 1
ATOM 509 O O . LEU A 1 72 ? -5.184 11.297 0.732 1.00 88.81 72 LEU A O 1
ATOM 513 N N . ASP A 1 73 ? -7.273 10.834 0.045 1.00 87.31 73 ASP A N 1
ATOM 514 C CA . ASP A 1 73 ? -7.679 12.231 -0.171 1.00 87.31 73 ASP A CA 1
ATOM 515 C C . ASP A 1 73 ? -7.642 13.071 1.120 1.00 87.31 73 ASP A C 1
ATOM 517 O O . ASP A 1 73 ? -7.270 14.252 1.115 1.00 87.31 73 ASP A O 1
ATOM 521 N N . GLU A 1 74 ? -7.970 12.464 2.263 1.00 78.81 74 GLU A N 1
ATOM 522 C CA . GLU A 1 74 ? -7.929 13.146 3.558 1.00 78.81 74 GLU A CA 1
ATOM 523 C C . GLU A 1 74 ? -6.494 13.456 3.990 1.00 78.81 74 GLU A C 1
ATOM 525 O O . GLU A 1 74 ? -6.235 14.510 4.576 1.00 78.81 74 GLU A O 1
ATOM 530 N N . LEU A 1 75 ? -5.542 12.569 3.686 1.00 80.25 75 LEU A N 1
ATOM 531 C CA . LEU A 1 75 ? -4.132 12.776 4.022 1.00 80.25 75 LEU A CA 1
ATOM 532 C C . LEU A 1 75 ? -3.544 13.960 3.255 1.00 80.25 75 LEU A C 1
ATOM 534 O O . LEU A 1 75 ? -2.834 14.779 3.842 1.00 80.25 75 LEU A O 1
ATOM 538 N N . ASN A 1 76 ? -3.899 14.099 1.976 1.00 74.06 76 ASN A N 1
ATOM 539 C CA . ASN A 1 76 ? -3.481 15.241 1.166 1.00 74.06 76 ASN A CA 1
ATOM 540 C C . ASN A 1 76 ? -4.027 16.568 1.733 1.00 74.06 76 ASN A C 1
ATOM 542 O O . ASN A 1 76 ? -3.324 17.576 1.801 1.00 74.06 76 ASN A O 1
ATOM 546 N N . SER A 1 77 ? -5.261 16.544 2.241 1.00 69.38 77 SER A N 1
ATOM 547 C CA . SER A 1 77 ? -5.922 17.713 2.836 1.00 69.38 77 SER A CA 1
ATOM 548 C C . SER A 1 77 ? -5.298 18.148 4.170 1.00 69.38 77 SER A C 1
ATOM 550 O O . SER A 1 77 ? -5.249 19.338 4.474 1.00 69.38 77 SER A O 1
ATOM 552 N N . ARG A 1 78 ? -4.762 17.207 4.962 1.00 65.81 78 ARG A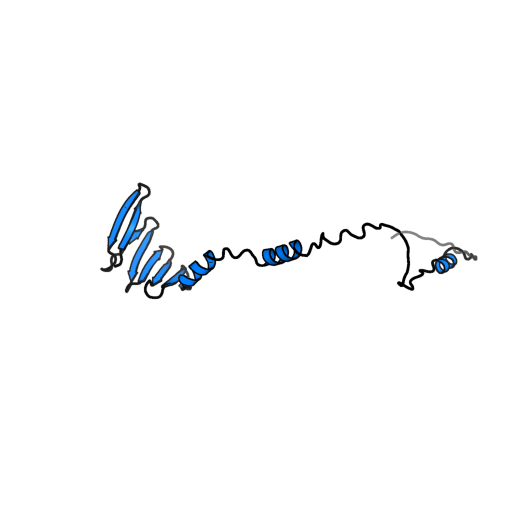 N 1
ATOM 553 C CA . ARG A 1 78 ? -4.074 17.511 6.234 1.00 65.81 78 ARG A CA 1
ATOM 554 C C . ARG A 1 78 ? -2.711 18.181 6.031 1.00 65.81 78 ARG A C 1
ATOM 556 O O . ARG A 1 78 ? -2.301 18.963 6.883 1.00 65.81 78 ARG A O 1
ATOM 563 N N . GLY A 1 79 ? -2.028 17.901 4.920 1.00 60.25 79 GLY A N 1
ATOM 564 C CA . GLY A 1 79 ? -0.735 18.509 4.577 1.00 60.25 79 GLY A CA 1
ATOM 565 C C . GLY A 1 79 ? -0.832 19.853 3.842 1.00 60.25 79 GLY A C 1
ATOM 566 O O . GLY A 1 79 ? 0.135 20.610 3.835 1.00 60.25 79 GLY A O 1
ATOM 567 N N . GLY A 1 80 ? -1.983 20.164 3.234 1.00 56.28 80 GLY A N 1
ATOM 568 C CA . GLY A 1 80 ? -2.195 21.380 2.434 1.00 56.28 80 GLY A CA 1
ATOM 569 C C . GLY A 1 80 ? -2.550 22.636 3.232 1.00 56.28 80 GLY A C 1
ATOM 570 O O . GLY A 1 80 ? -2.500 23.746 2.696 1.00 56.28 80 GLY A O 1
ATOM 571 N N . ASN A 1 81 ? -2.874 22.494 4.517 1.00 57.50 81 ASN A N 1
ATOM 572 C CA . ASN A 1 81 ? -3.221 23.624 5.364 1.00 57.50 81 ASN A CA 1
ATOM 573 C C . ASN A 1 81 ? -1.951 24.332 5.858 1.00 57.50 81 ASN A C 1
ATOM 575 O O . ASN A 1 81 ? -1.609 24.291 7.034 1.00 57.50 81 ASN A O 1
ATOM 579 N N . ASN A 1 82 ? -1.346 25.127 4.972 1.00 55.34 82 ASN A N 1
ATOM 580 C CA . ASN A 1 82 ? -0.627 26.352 5.349 1.00 55.34 82 ASN A CA 1
ATOM 581 C C . ASN A 1 82 ? -1.591 27.419 5.915 1.00 55.34 82 ASN A C 1
ATOM 583 O O . ASN A 1 82 ? -1.330 28.622 5.813 1.00 55.34 82 ASN A O 1
ATOM 587 N N . SER A 1 83 ? -2.722 26.998 6.490 1.00 54.41 83 SER A N 1
ATOM 588 C CA . SER A 1 83 ? -3.575 27.834 7.307 1.00 54.41 83 SER A CA 1
ATOM 589 C C . SER A 1 83 ? -2.724 28.244 8.488 1.00 54.41 83 SER A C 1
ATOM 591 O O . SER A 1 83 ? -2.513 27.490 9.439 1.00 54.41 83 SER A O 1
ATOM 593 N N . ARG A 1 84 ? -2.161 29.446 8.356 1.00 60.59 84 ARG A N 1
ATOM 594 C CA . ARG A 1 84 ? -1.708 30.255 9.475 1.00 60.59 84 ARG A CA 1
ATOM 595 C C . ARG A 1 84 ? -2.680 29.980 10.614 1.00 60.59 84 ARG A C 1
ATOM 597 O O . ARG A 1 84 ? -3.877 30.123 10.383 1.00 60.59 84 ARG A O 1
ATOM 604 N N . PRO A 1 85 ? -2.195 29.537 11.774 1.00 62.56 85 PRO A N 1
ATOM 605 C CA . PRO A 1 85 ? -3.072 29.327 12.903 1.00 62.56 85 PRO A CA 1
ATOM 606 C C . PRO A 1 85 ? -3.960 30.558 13.092 1.00 62.56 85 PRO A C 1
ATOM 608 O O . PRO A 1 85 ? -3.446 31.678 13.022 1.00 62.56 85 PRO A O 1
ATOM 611 N N . ASP A 1 86 ? -5.251 30.356 13.334 1.00 58.47 86 ASP A N 1
ATOM 612 C CA . ASP A 1 86 ? -6.233 31.439 13.488 1.00 58.47 86 ASP A CA 1
ATOM 613 C C . ASP A 1 86 ? -5.814 32.459 14.571 1.00 58.47 86 ASP A C 1
ATOM 615 O O . ASP A 1 86 ? -6.162 33.633 14.501 1.00 58.47 86 ASP A O 1
ATOM 619 N N . PHE A 1 87 ? -4.928 32.073 15.502 1.00 61.62 87 PHE A N 1
ATOM 620 C CA . PHE A 1 87 ? -4.323 32.993 16.475 1.00 61.62 87 PHE A CA 1
ATOM 621 C C . PHE A 1 87 ? -3.496 34.132 15.840 1.00 61.62 87 PHE A C 1
ATOM 623 O O . PHE A 1 87 ? -3.241 35.151 16.480 1.00 61.62 87 PHE A O 1
ATOM 630 N N . LEU A 1 88 ? -3.021 33.974 14.598 1.00 61.06 88 LEU A N 1
ATOM 631 C CA . LEU A 1 88 ? -2.319 35.023 13.852 1.00 61.06 88 LEU A CA 1
ATOM 632 C C . LEU A 1 88 ? -3.288 35.989 13.150 1.00 61.06 88 LEU A C 1
ATOM 634 O O . LEU A 1 88 ? -2.836 37.039 12.691 1.00 61.06 88 LEU A O 1
ATOM 638 N N . ASP A 1 89 ? -4.571 35.644 12.992 1.00 62.59 89 ASP A N 1
ATOM 639 C CA . ASP A 1 89 ? -5.622 36.612 12.629 1.00 62.59 89 ASP A CA 1
ATOM 640 C C . ASP A 1 89 ? -5.942 37.510 13.832 1.00 62.59 89 ASP A C 1
ATOM 642 O O . ASP A 1 89 ? -5.874 38.730 13.702 1.00 62.59 89 ASP A O 1
ATOM 646 N N . ASP A 1 90 ? -6.084 36.941 15.032 1.00 62.78 90 ASP A N 1
ATOM 647 C CA . ASP A 1 90 ? -6.327 37.721 16.259 1.00 62.78 90 ASP A CA 1
ATOM 648 C C . ASP A 1 90 ? -5.191 38.722 16.571 1.00 62.78 90 ASP A C 1
ATOM 650 O O . ASP A 1 90 ? -5.416 39.838 17.046 1.00 62.78 90 ASP A O 1
ATOM 654 N N . LEU A 1 91 ? -3.936 38.365 16.263 1.00 62.97 91 LEU A N 1
ATOM 655 C CA . LEU A 1 91 ? -2.789 39.274 16.399 1.00 62.97 91 LEU A CA 1
ATOM 656 C C . LEU A 1 91 ? -2.738 40.363 15.315 1.00 62.97 91 LEU A C 1
ATOM 658 O O . LEU A 1 91 ? -2.153 41.425 15.547 1.00 62.97 91 LEU A O 1
ATOM 662 N N . ARG A 1 92 ? -3.329 40.123 14.135 1.00 64.44 92 ARG A N 1
ATOM 663 C CA . ARG A 1 92 ? -3.476 41.153 13.095 1.00 64.44 92 ARG A CA 1
ATOM 664 C C . ARG A 1 92 ? -4.513 42.192 13.515 1.00 64.44 92 ARG A C 1
ATOM 666 O O . ARG A 1 92 ? -4.246 43.380 13.340 1.00 64.44 92 ARG A O 1
ATOM 673 N N . ASP A 1 93 ? -5.585 41.772 14.179 1.00 61.41 93 ASP A N 1
ATOM 674 C CA . ASP A 1 93 ? -6.596 42.678 14.737 1.00 61.41 93 ASP A CA 1
ATOM 675 C C . ASP A 1 93 ? -6.060 43.488 15.935 1.00 61.41 93 ASP A C 1
ATOM 677 O O . ASP A 1 93 ? -6.313 44.690 16.044 1.00 61.41 93 ASP A O 1
ATOM 681 N N . LEU A 1 94 ? -5.199 42.900 16.775 1.00 60.22 94 LEU A N 1
ATOM 682 C CA . LEU A 1 94 ? -4.470 43.629 17.831 1.00 60.22 94 LEU A CA 1
ATOM 683 C C . LEU A 1 94 ? -3.433 44.629 17.282 1.00 60.22 94 LEU A C 1
ATOM 685 O O . LEU A 1 94 ? -3.100 45.615 17.943 1.00 60.22 94 LEU A O 1
ATOM 689 N N . GLY A 1 95 ? -2.910 44.388 16.077 1.00 56.31 95 GLY A N 1
ATOM 690 C CA . GLY A 1 95 ? -2.010 45.308 15.378 1.00 56.31 95 GLY A CA 1
ATOM 691 C C . GLY A 1 95 ? -2.729 46.494 14.729 1.00 56.31 95 GLY A C 1
ATOM 692 O O . GLY A 1 95 ? -2.115 47.553 14.579 1.00 56.31 95 GLY A O 1
ATOM 693 N N . GLN A 1 96 ? -4.007 46.322 14.373 1.00 56.69 96 GLN A N 1
ATOM 694 C CA . GLN A 1 96 ? -4.853 47.344 13.748 1.00 56.69 96 GLN A CA 1
ATOM 695 C C . GLN A 1 96 ? -5.624 48.196 14.762 1.00 56.69 96 GLN A C 1
ATOM 697 O O . GLN A 1 96 ? -5.882 49.359 14.479 1.00 56.69 96 GLN A O 1
ATOM 702 N N . ASN A 1 97 ? -5.889 47.682 15.969 1.00 49.62 97 ASN A N 1
ATOM 703 C CA . ASN A 1 97 ? -6.503 48.445 17.064 1.00 49.62 97 ASN A CA 1
ATOM 704 C C . ASN A 1 97 ? -5.487 49.264 17.887 1.00 49.62 97 ASN A C 1
ATOM 706 O O . ASN A 1 97 ? -5.723 49.633 19.038 1.00 49.62 97 ASN A O 1
ATOM 710 N N . ARG A 1 98 ? -4.313 49.545 17.310 1.00 54.88 98 ARG A N 1
ATOM 711 C CA . ARG A 1 98 ? -3.503 50.673 17.758 1.00 54.88 98 ARG A CA 1
ATOM 712 C C . ARG A 1 98 ? -3.913 51.871 16.926 1.00 54.88 98 ARG A C 1
ATOM 714 O O . ARG A 1 98 ? -3.228 52.237 15.972 1.00 54.88 98 ARG A O 1
ATOM 721 N N . ASP A 1 99 ? -4.996 52.502 17.361 1.00 52.09 99 ASP A N 1
ATOM 722 C CA . ASP A 1 99 ? -5.257 53.916 17.131 1.00 52.09 99 ASP A CA 1
ATOM 723 C C . ASP A 1 99 ? -4.107 54.743 17.744 1.00 52.09 99 ASP A C 1
ATOM 725 O O . ASP A 1 99 ? -4.253 55.480 18.714 1.00 52.09 99 ASP A O 1
ATOM 729 N N . LEU A 1 100 ? -2.921 54.659 17.131 1.00 56.34 100 LEU A N 1
ATOM 730 C CA . LEU A 1 100 ? -1.819 55.609 17.303 1.00 56.34 100 LEU A CA 1
ATOM 731 C C . LEU A 1 100 ? -2.203 57.000 16.762 1.00 56.34 100 LEU A C 1
ATOM 733 O O . LEU A 1 100 ? -1.398 57.924 16.814 1.00 56.34 100 LEU A O 1
ATOM 737 N N . GLY A 1 101 ? -3.430 57.154 16.251 1.00 50.72 101 GLY A N 1
ATOM 738 C CA . GLY A 1 101 ? -4.044 58.425 15.893 1.00 50.72 101 GLY A CA 1
ATOM 739 C C . GLY A 1 101 ? -4.563 59.234 17.084 1.00 50.72 101 GLY A C 1
ATOM 740 O O . GLY A 1 101 ? -4.863 60.406 16.888 1.00 50.72 101 GLY A O 1
ATOM 741 N N . ASN A 1 102 ? -4.629 58.669 18.300 1.00 53.69 102 ASN A N 1
ATOM 742 C CA . ASN A 1 102 ? -5.036 59.413 19.498 1.00 53.69 102 ASN A CA 1
ATOM 743 C C . ASN A 1 102 ? -3.937 59.491 20.572 1.00 53.69 102 ASN A C 1
ATOM 745 O O . ASN A 1 102 ? -4.186 59.354 21.766 1.00 53.69 102 ASN A O 1
ATOM 749 N N . LEU A 1 103 ? -2.705 59.793 20.153 1.00 56.16 103 LEU A N 1
ATOM 750 C CA . LEU A 1 103 ? -1.656 60.349 21.027 1.00 56.16 103 LEU A CA 1
ATOM 751 C C . LEU A 1 103 ? -1.944 61.828 21.391 1.00 56.16 103 LEU A C 1
ATOM 753 O O . LEU A 1 103 ? -1.023 62.633 21.512 1.00 56.16 103 LEU A O 1
ATOM 757 N N . GLY A 1 104 ? -3.224 62.199 21.514 1.00 52.50 104 GLY A N 1
ATOM 758 C CA . GLY A 1 104 ? -3.687 63.566 21.754 1.00 52.50 104 GLY A CA 1
ATOM 759 C C . GLY A 1 104 ? -3.600 64.014 23.210 1.00 52.50 104 GLY A C 1
ATOM 760 O O . GLY A 1 104 ? -3.471 65.205 23.454 1.00 52.50 104 GLY A O 1
ATOM 761 N N . ASP A 1 105 ? -3.566 63.085 24.166 1.00 53.62 105 ASP A N 1
ATOM 762 C CA . ASP A 1 105 ? -3.619 63.426 25.589 1.00 53.62 105 ASP A CA 1
ATOM 763 C C . ASP A 1 105 ? -2.465 62.790 26.372 1.00 53.62 105 ASP A C 1
ATOM 765 O O . ASP A 1 105 ? -2.642 62.092 27.366 1.00 53.62 105 ASP A O 1
ATOM 769 N N . LEU A 1 106 ? -1.231 63.116 25.977 1.00 57.22 106 LEU A N 1
ATOM 770 C CA . LEU A 1 106 ? -0.080 63.114 26.893 1.00 57.22 106 LEU A CA 1
ATOM 771 C C . LEU A 1 106 ? -0.161 64.301 27.877 1.00 57.22 106 LEU A C 1
ATOM 773 O O . LEU A 1 106 ? 0.842 64.945 28.178 1.00 57.22 106 LEU A O 1
ATOM 777 N N . ASN A 1 107 ? -1.351 64.597 28.402 1.00 48.25 107 ASN A N 1
ATOM 778 C CA . ASN A 1 107 ? -1.525 65.548 29.489 1.00 48.25 107 ASN A CA 1
ATOM 779 C C . ASN A 1 107 ? -1.478 64.788 30.809 1.00 48.25 107 ASN A C 1
ATOM 781 O O . ASN A 1 107 ? -2.487 64.490 31.439 1.00 48.25 107 ASN A O 1
ATOM 785 N N . GLY A 1 108 ? -0.247 64.513 31.244 1.00 52.91 108 GLY A N 1
ATOM 786 C CA . GLY A 1 108 ? 0.085 64.200 32.630 1.00 52.91 108 GLY A CA 1
ATOM 787 C C . GLY A 1 108 ? -0.130 65.405 33.547 1.00 52.91 108 GLY A C 1
ATOM 788 O O . GLY A 1 108 ? 0.792 65.814 34.253 1.00 52.91 108 GLY A O 1
ATOM 789 N N . ASN A 1 109 ? -1.336 65.973 33.543 1.00 47.44 109 ASN A N 1
ATOM 790 C CA . ASN A 1 109 ? -1.758 66.917 34.554 1.00 47.44 109 ASN A CA 1
ATOM 791 C C . ASN A 1 109 ? -2.684 66.183 35.521 1.00 47.44 109 ASN A C 1
ATOM 793 O O . ASN A 1 109 ? -3.842 65.908 35.224 1.00 47.44 109 ASN A O 1
ATOM 797 N N . ARG A 1 110 ? -2.089 65.823 36.666 1.00 57.72 110 ARG A N 1
ATOM 798 C CA . ARG A 1 110 ? -2.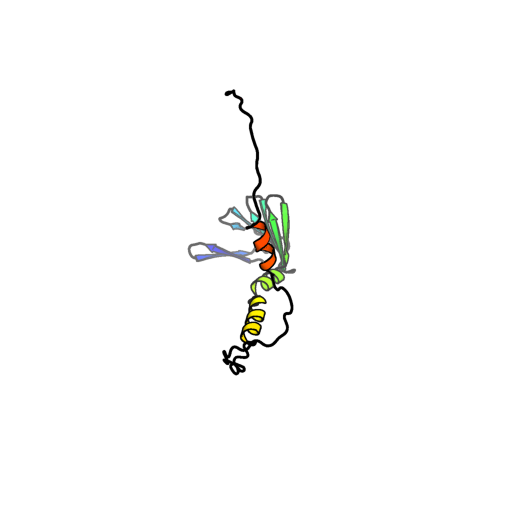767 65.689 37.956 1.00 57.72 110 ARG A CA 1
ATOM 799 C C . ARG A 1 110 ? -3.952 66.642 37.981 1.00 57.72 110 ARG A C 1
ATOM 801 O O . ARG A 1 110 ? -3.699 67.824 37.838 1.00 57.72 110 ARG A O 1
ATOM 808 N N . ASP A 1 111 ? -5.157 66.122 38.161 1.00 42.69 111 ASP A N 1
ATOM 809 C CA . ASP A 1 111 ? -6.184 66.711 39.013 1.00 42.69 111 ASP A CA 1
ATOM 810 C C . ASP A 1 111 ? -7.270 65.651 39.237 1.00 42.69 111 ASP A C 1
ATOM 812 O O . ASP A 1 111 ? -7.810 65.036 38.319 1.00 42.69 111 ASP A O 1
ATOM 816 N N . LEU A 1 112 ? -7.454 65.346 40.515 1.00 58.03 112 LEU A N 1
ATOM 817 C CA . LEU A 1 112 ? -8.420 64.415 41.068 1.00 58.03 112 LEU A CA 1
ATOM 818 C C . LEU A 1 112 ? -9.812 65.028 40.922 1.00 58.03 112 LEU A C 1
ATOM 820 O O . LEU A 1 112 ? -10.040 66.041 41.565 1.00 58.03 112 LEU A O 1
ATOM 824 N N . ASP A 1 113 ? -10.733 64.416 40.173 1.00 43.25 113 ASP A N 1
ATOM 825 C CA . ASP A 1 113 ? -12.163 64.750 40.289 1.00 43.25 113 ASP A CA 1
ATOM 826 C C . ASP A 1 113 ? -13.098 63.598 39.849 1.00 43.25 113 ASP A C 1
ATOM 828 O O . ASP A 1 113 ? -13.637 63.563 38.747 1.00 43.25 113 ASP A O 1
ATOM 832 N N . GLY A 1 114 ? -13.307 62.661 40.789 1.00 35.50 114 GLY A N 1
ATOM 833 C CA . GLY A 1 114 ? -14.586 61.968 41.051 1.00 35.50 114 GLY A CA 1
ATOM 834 C C . GLY A 1 114 ? -14.935 60.677 40.273 1.00 35.50 114 GLY A C 1
ATOM 835 O O . GLY A 1 114 ? -14.525 60.519 39.127 1.00 35.50 114 GLY A O 1
ATOM 836 N N . PRO A 1 115 ? -15.753 59.745 40.829 1.00 48.56 115 PRO A N 1
ATOM 837 C CA . PRO A 1 115 ? -16.292 59.624 42.188 1.00 48.56 115 PRO A CA 1
ATOM 838 C C . PRO A 1 115 ? -16.121 58.184 42.736 1.00 48.56 115 PRO A C 1
ATOM 840 O O . PRO A 1 115 ? -17.036 57.369 42.648 1.00 48.56 115 PRO A O 1
ATOM 843 N N . ASN A 1 116 ? -14.976 57.846 43.334 1.00 48.72 116 ASN A N 1
ATOM 844 C CA . ASN A 1 116 ? -14.865 56.615 44.131 1.00 48.72 116 ASN A CA 1
ATOM 845 C C . ASN A 1 116 ? -14.979 56.962 45.611 1.00 48.72 116 ASN A C 1
ATOM 847 O O . ASN A 1 116 ? -13.997 57.034 46.346 1.00 48.72 116 ASN A O 1
ATOM 851 N N . GLY A 1 117 ? -16.222 57.219 46.013 1.00 51.03 117 GLY A N 1
ATOM 852 C CA . GLY A 1 117 ? -16.592 57.352 47.407 1.00 51.03 117 GLY A CA 1
ATOM 853 C C . GLY A 1 117 ? -16.364 56.045 48.163 1.00 51.03 117 GLY A C 1
ATOM 854 O O . GLY A 1 117 ? -16.895 54.996 47.800 1.00 51.03 117 GLY A O 1
ATOM 855 N N . ASN A 1 118 ? -15.643 56.193 49.271 1.00 51.00 118 ASN A N 1
ATOM 856 C CA . ASN A 1 118 ? -15.793 55.439 50.509 1.00 51.00 118 ASN A CA 1
ATOM 857 C C . ASN A 1 118 ? -15.094 54.085 50.572 1.00 51.00 118 ASN A C 1
ATOM 859 O O . ASN A 1 118 ? -15.737 53.041 50.544 1.00 51.00 118 ASN A O 1
ATOM 863 N N . ARG A 1 119 ? -13.791 54.127 50.863 1.00 50.97 119 ARG A N 1
ATOM 864 C CA . ARG A 1 119 ? -13.270 53.442 52.055 1.00 50.97 119 ARG A CA 1
ATOM 865 C C . ARG A 1 119 ? -12.203 54.320 52.692 1.00 50.97 119 ARG A C 1
ATOM 867 O O . ARG A 1 119 ? -11.014 54.040 52.569 1.00 50.97 119 ARG A O 1
ATOM 874 N N . ASP A 1 120 ? -12.660 55.370 53.365 1.00 54.88 120 ASP A N 1
ATOM 875 C CA . ASP A 1 120 ? -11.904 55.930 54.477 1.00 54.88 120 ASP A CA 1
ATOM 876 C C . ASP A 1 120 ? -11.701 54.780 55.465 1.00 54.88 120 ASP A C 1
ATOM 878 O O . ASP A 1 120 ? -12.612 54.347 56.172 1.00 54.88 120 ASP A O 1
ATOM 882 N N . LEU A 1 121 ? -10.522 54.167 55.407 1.00 57.62 121 LEU A N 1
ATOM 883 C CA . LEU A 1 121 ? -10.046 53.322 56.483 1.00 57.62 121 LEU A CA 1
ATOM 884 C C . LEU A 1 121 ? -9.705 54.293 57.610 1.00 57.62 121 LEU A C 1
ATOM 886 O O . LEU A 1 121 ? -8.581 54.785 57.678 1.00 57.62 121 LEU A O 1
ATOM 890 N N . ASP A 1 122 ? -10.701 54.604 58.440 1.00 55.41 122 ASP A N 1
ATOM 891 C CA . ASP A 1 122 ? -10.525 55.344 59.687 1.00 55.41 122 ASP A CA 1
ATOM 892 C C . ASP A 1 122 ? -9.547 54.564 60.579 1.00 55.41 122 ASP A C 1
ATOM 894 O O . ASP A 1 122 ? -9.911 53.701 61.381 1.00 55.41 122 ASP A O 1
ATOM 898 N N . LEU A 1 123 ? -8.258 54.870 60.433 1.00 62.16 123 LEU A N 1
ATOM 899 C CA . LEU A 1 123 ? -7.174 54.376 61.287 1.00 62.16 123 LEU A CA 1
ATOM 900 C C . LEU A 1 123 ? -7.254 54.965 62.708 1.00 62.16 123 LEU A C 1
ATOM 902 O O . LEU A 1 123 ? -6.495 54.580 63.598 1.00 62.16 123 LEU A O 1
ATOM 906 N N . ASP A 1 124 ? -8.235 55.832 62.946 1.00 60.09 124 ASP A N 1
ATOM 907 C CA . ASP A 1 124 ? -8.541 56.445 64.227 1.00 60.09 124 ASP A CA 1
ATOM 908 C C . ASP A 1 124 ? -9.202 55.497 65.238 1.00 60.09 124 ASP A C 1
ATOM 910 O O . ASP A 1 124 ? -9.264 55.836 66.421 1.00 60.09 124 ASP A O 1
ATOM 914 N N . GLY A 1 125 ? -9.644 54.307 64.818 1.00 58.88 125 GLY A N 1
ATOM 915 C CA . GLY A 1 125 ? -10.133 53.250 65.715 1.00 58.88 125 GLY A CA 1
ATOM 916 C C . GLY A 1 125 ? -9.043 52.310 66.250 1.00 58.88 125 GLY A C 1
ATOM 917 O O . GLY A 1 125 ? -9.312 51.516 67.147 1.00 58.88 125 GLY A O 1
ATOM 918 N N . LEU A 1 126 ? -7.807 52.385 65.734 1.00 57.84 126 LEU A N 1
ATOM 919 C CA . LEU A 1 126 ? -6.698 51.527 66.184 1.00 57.84 126 LEU A CA 1
ATOM 920 C C . LEU A 1 126 ? -5.863 52.159 67.314 1.00 57.84 126 LEU A C 1
ATOM 922 O O . LEU A 1 126 ? -5.069 51.477 67.960 1.00 57.84 126 LEU A O 1
ATOM 926 N N . LYS A 1 127 ? -6.068 53.450 67.599 1.00 56.56 127 LYS A N 1
ATOM 927 C CA . LYS A 1 127 ? -5.381 54.165 68.688 1.00 56.56 127 LYS A CA 1
ATOM 928 C C . LYS A 1 127 ? -5.878 53.795 70.093 1.00 56.56 127 LYS A C 1
ATOM 930 O O . LYS A 1 127 ? -5.118 53.945 71.046 1.00 56.56 127 LYS A O 1
ATOM 935 N N . ASP A 1 128 ? -7.065 53.198 70.213 1.00 58.53 128 ASP A N 1
ATOM 936 C CA . ASP A 1 128 ? -7.643 52.812 71.511 1.00 58.53 128 ASP A CA 1
ATOM 937 C C . ASP A 1 128 ? -7.260 51.390 71.966 1.00 58.53 128 ASP A C 1
ATOM 939 O O . ASP A 1 128 ? -7.429 51.054 73.135 1.00 58.53 128 ASP A O 1
ATOM 943 N N . LEU A 1 129 ? -6.668 50.559 71.093 1.00 58.81 129 LEU A N 1
ATOM 944 C CA . LEU A 1 129 ? -6.064 49.278 71.503 1.00 58.81 129 LEU A CA 1
ATOM 945 C C . LEU A 1 129 ? -4.598 49.439 71.952 1.00 58.81 129 LEU A C 1
ATOM 947 O O . LEU A 1 129 ? -4.051 48.562 72.618 1.00 58.81 129 LEU A O 1
ATOM 951 N N . ALA A 1 130 ? -3.963 50.566 71.614 1.00 58.12 130 ALA A N 1
ATOM 952 C CA . ALA A 1 130 ? -2.553 50.825 71.900 1.00 58.12 130 ALA A CA 1
ATOM 953 C C . ALA A 1 130 ? -2.308 51.757 73.102 1.00 58.12 130 ALA A C 1
ATOM 955 O O . ALA A 1 130 ? -1.151 51.964 73.464 1.00 58.12 130 ALA A O 1
ATOM 956 N N . ASN A 1 131 ? -3.344 52.310 73.749 1.00 54.12 131 ASN A N 1
ATOM 957 C CA . ASN A 1 131 ? -3.147 53.184 74.907 1.00 54.12 131 ASN A CA 1
ATOM 958 C C . ASN A 1 131 ? -4.340 53.171 75.881 1.00 54.12 131 ASN A C 1
ATOM 960 O O . ASN A 1 131 ? -5.215 54.029 75.824 1.00 54.12 131 ASN A O 1
ATOM 964 N N . GLY A 1 132 ? -4.356 52.213 76.812 1.00 45.06 132 GLY A N 1
ATOM 965 C CA . GLY A 1 132 ? -5.397 52.138 77.840 1.00 45.06 132 GLY A CA 1
ATOM 966 C C . GLY A 1 132 ? -5.120 51.111 78.936 1.00 45.06 132 GLY A C 1
ATOM 967 O O . GLY A 1 132 ? -5.680 50.027 78.904 1.00 45.06 132 GLY A O 1
ATOM 968 N N . SER A 1 133 ? -4.247 51.488 79.881 1.00 48.47 133 SER A N 1
ATOM 969 C CA . SER A 1 133 ? -4.265 51.155 81.326 1.00 48.47 133 SER A CA 1
ATOM 970 C C . SER A 1 133 ? -4.706 49.734 81.734 1.00 48.47 133 SER A C 1
ATOM 972 O O . SER A 1 133 ? -5.872 49.379 81.638 1.00 48.47 133 SER A O 1
ATOM 974 N N . GLY A 1 134 ? -3.844 48.877 82.283 1.00 41.19 134 GLY A N 1
ATOM 975 C CA . GLY A 1 134 ? -3.091 49.129 83.513 1.00 41.19 134 GLY A CA 1
ATOM 976 C C . GLY A 1 134 ? -3.954 48.801 84.738 1.00 41.19 134 GLY A C 1
ATOM 977 O O . GLY A 1 134 ? -4.910 49.518 85.009 1.00 41.19 134 GLY A O 1
ATOM 978 N N . GLY A 1 135 ? -3.611 47.750 85.496 1.00 39.66 135 GLY A N 1
ATOM 979 C CA . GLY A 1 135 ? -4.260 47.514 86.791 1.00 39.66 135 GLY A CA 1
ATOM 980 C C . GLY A 1 135 ? -4.079 46.139 87.434 1.00 39.66 135 GLY A C 1
ATOM 981 O O . GLY A 1 135 ? -4.984 45.324 87.382 1.00 39.66 135 GLY A O 1
ATOM 982 N N . SER A 1 136 ? -2.945 45.974 88.119 1.00 41.97 136 SER A N 1
ATOM 983 C CA . SER A 1 136 ? -2.776 45.338 89.441 1.00 41.97 136 SER A CA 1
ATOM 984 C C . SER A 1 136 ? -3.215 43.896 89.744 1.00 41.97 136 SER A C 1
ATOM 986 O O . SER A 1 136 ? -4.394 43.587 89.846 1.00 41.97 136 SER A O 1
ATOM 988 N N . GLY A 1 137 ? -2.209 43.142 90.211 1.00 39.72 137 GLY A N 1
ATOM 989 C CA . GLY A 1 137 ? -2.293 42.248 91.376 1.00 39.72 137 GLY A CA 1
ATOM 990 C C . GLY A 1 137 ? -2.685 40.807 91.046 1.00 39.72 137 GLY A C 1
ATOM 991 O O . GLY A 1 137 ? -3.688 40.568 90.402 1.00 39.72 137 GLY A O 1
ATOM 992 N N . GLY A 1 138 ? -1.974 39.770 91.467 1.00 41.97 138 GLY A N 1
ATOM 993 C CA . GLY A 1 138 ? -0.846 39.654 92.378 1.00 41.97 138 GLY A CA 1
ATOM 994 C C . GLY A 1 138 ? -0.730 38.186 92.807 1.00 41.97 138 GLY A C 1
ATOM 995 O O . GLY A 1 138 ? -1.737 37.493 92.850 1.00 41.97 138 GLY A O 1
ATOM 996 N N . GLY A 1 139 ? 0.493 37.761 93.139 1.00 37.84 139 GLY A N 1
ATOM 997 C CA . GLY A 1 139 ? 0.795 36.694 94.103 1.00 37.84 139 GLY A CA 1
ATOM 998 C C . GLY A 1 139 ? 0.458 35.244 93.731 1.00 37.84 139 GLY A C 1
ATOM 999 O O . GLY A 1 139 ? -0.704 34.874 93.620 1.00 37.84 139 GLY A O 1
ATOM 1000 N N . GLY A 1 140 ? 1.483 34.387 93.698 1.00 44.22 140 GLY A N 1
ATOM 1001 C CA . GLY A 1 140 ? 1.291 32.940 93.813 1.00 44.22 140 GLY A CA 1
ATOM 1002 C C . GLY A 1 140 ? 2.493 32.108 93.383 1.00 44.22 140 GLY A C 1
ATOM 1003 O O . GLY A 1 140 ? 2.576 31.713 92.228 1.00 44.22 140 GLY A O 1
ATOM 1004 N N . ASP A 1 141 ? 3.398 31.856 94.328 1.00 44.59 141 ASP A N 1
ATOM 1005 C CA . ASP A 1 141 ? 4.500 30.885 94.275 1.00 44.59 141 ASP A CA 1
ATOM 1006 C C . ASP A 1 141 ? 4.048 29.429 94.023 1.00 44.59 141 ASP A C 1
ATOM 1008 O O . ASP A 1 141 ? 2.956 29.031 94.427 1.00 44.59 141 ASP A O 1
ATOM 1012 N N . GLY A 1 142 ? 4.964 28.607 93.486 1.00 44.53 142 GLY A N 1
ATOM 1013 C CA . GLY A 1 142 ? 4.909 27.130 93.512 1.00 44.53 142 GLY A CA 1
ATOM 1014 C C . GLY A 1 142 ? 5.350 26.499 92.184 1.00 44.53 142 GLY A C 1
ATOM 1015 O O . GLY A 1 142 ? 4.606 26.587 91.218 1.00 44.53 142 GLY A O 1
ATOM 1016 N N . THR A 1 143 ? 6.617 26.086 91.990 1.00 46.72 143 THR A N 1
ATOM 1017 C CA . THR A 1 143 ? 7.145 24.694 92.150 1.00 46.72 143 THR A CA 1
ATOM 1018 C C . THR A 1 143 ? 6.360 23.666 91.288 1.00 46.72 143 THR A C 1
ATOM 1020 O O . THR A 1 143 ? 5.144 23.704 91.271 1.00 46.72 143 THR A O 1
ATOM 1023 N N . THR A 1 144 ? 6.871 22.722 90.483 1.00 47.12 144 THR A N 1
ATOM 1024 C CA . THR A 1 144 ? 8.100 21.909 90.351 1.00 47.12 144 THR A CA 1
ATOM 1025 C C . THR A 1 144 ? 8.155 21.342 88.909 1.00 47.12 144 THR A C 1
ATOM 1027 O O . THR A 1 144 ? 7.108 21.091 88.331 1.00 47.12 144 THR A O 1
ATOM 1030 N N . THR A 1 145 ? 9.322 21.235 88.267 1.00 45.38 145 THR A N 1
ATOM 1031 C CA . THR A 1 145 ? 10.044 19.981 87.908 1.00 45.38 145 THR A CA 1
ATOM 1032 C C . THR A 1 145 ? 9.454 19.087 86.793 1.00 45.38 145 THR A C 1
ATOM 1034 O O . THR A 1 145 ? 8.307 18.677 86.840 1.00 45.38 145 THR A O 1
ATOM 1037 N N . ARG A 1 146 ? 10.355 18.798 85.837 1.00 40.41 146 ARG A N 1
ATOM 1038 C CA . ARG A 1 146 ? 10.441 17.765 84.782 1.00 40.41 146 ARG A CA 1
ATOM 1039 C C . ARG A 1 146 ? 9.562 16.512 84.912 1.00 40.41 146 ARG A C 1
ATOM 1041 O O . ARG A 1 146 ? 9.505 15.949 85.998 1.00 40.41 146 ARG A O 1
ATOM 1048 N N . ASP A 1 147 ? 9.157 16.005 83.746 1.00 51.69 147 ASP A N 1
ATOM 1049 C CA . ASP A 1 147 ? 9.230 14.585 83.363 1.00 51.69 147 ASP A CA 1
ATOM 1050 C C . ASP A 1 147 ? 9.877 14.470 81.970 1.00 51.69 147 ASP A C 1
ATOM 1052 O O . ASP A 1 147 ? 9.641 15.382 81.138 1.00 51.69 147 ASP A O 1
#

Radius of gyration: 42.19 Å; chains: 1; bounding box: 40×80×109 Å

Foldseek 3Di:
DDKDWDADPVRDIDIDRQVVPDWDQDPQRWIWHADPQWTKIAHPLGKIWIARPVQQKIWTADSVRDIDIDRNVVVVVVVPPPPPPCVVVVVVVVVVPPCPVPPPPPPPDDDDDDDPDDDPVPPVVVVVVVDDDDDDDDDDDDDDDDD

pLDDT: mean 73.86, std 21.01, range [35.5, 98.5]